Protein AF-A0AAD7AVE4-F1 (afdb_monomer_lite)

pLDDT: mean 75.13, std 14.76, range [32.34, 92.0]

Organism: NCBI:txid1033008

Foldseek 3Di:
DDPPDDPPDDPFQVVCVVVVNDDDQADLVGHNHRGDLCCLQPNPPVCVVLCVVVVVQQPQDLQFFPVSHGPLLVLGGGQCVVVDPDDPPDDPVRVVVVSVVVSVVSSVVSNVSSVVSVVVVVVVSVVSVVVVVVVD

Structure (mmCIF, N/CA/C/O backbone):
data_AF-A0AAD7AVE4-F1
#
_entry.id   AF-A0AAD7AVE4-F1
#
loop_
_atom_site.group_PDB
_atom_site.id
_atom_site.type_symbol
_atom_site.label_atom_id
_atom_site.label_alt_id
_atom_site.label_comp_id
_atom_site.label_asym_id
_atom_site.label_entity_id
_atom_site.label_seq_id
_atom_site.pdbx_PDB_ins_code
_atom_site.Cartn_x
_atom_site.Cartn_y
_atom_site.Cartn_z
_atom_site.occupancy
_atom_site.B_iso_or_equiv
_atom_site.auth_seq_id
_atom_site.auth_comp_id
_atom_site.auth_asym_id
_atom_site.auth_atom_id
_atom_site.pdbx_PDB_model_num
ATOM 1 N N . MET A 1 1 ? 10.457 14.901 -27.214 1.00 32.34 1 MET A N 1
ATOM 2 C CA . MET A 1 1 ? 9.669 15.839 -26.385 1.00 32.34 1 MET A CA 1
ATOM 3 C C . MET A 1 1 ? 8.837 15.013 -25.408 1.00 32.34 1 MET A C 1
ATOM 5 O O . MET A 1 1 ? 7.784 14.515 -25.782 1.00 32.34 1 MET A O 1
ATOM 9 N N . ILE A 1 2 ? 9.364 14.745 -24.210 1.00 34.75 2 ILE A N 1
ATOM 10 C CA . ILE A 1 2 ? 8.692 13.897 -23.213 1.00 34.75 2 ILE A CA 1
ATOM 11 C C . ILE A 1 2 ? 7.679 14.780 -22.485 1.00 34.75 2 ILE A C 1
ATOM 13 O O . ILE A 1 2 ? 8.060 15.741 -21.816 1.00 34.75 2 ILE A O 1
ATOM 17 N N . LYS A 1 3 ? 6.385 14.505 -22.680 1.00 36.56 3 LYS A N 1
ATOM 18 C CA . LYS A 1 3 ? 5.315 15.186 -21.947 1.00 36.56 3 LYS A CA 1
ATOM 19 C C . LYS A 1 3 ? 5.502 14.883 -20.462 1.00 36.56 3 LYS A C 1
ATOM 21 O O . LYS A 1 3 ? 5.517 13.727 -20.056 1.00 36.56 3 LYS A O 1
ATOM 26 N N . LYS A 1 4 ? 5.679 15.949 -19.684 1.00 39.41 4 LYS A N 1
ATOM 27 C CA . LYS A 1 4 ? 5.757 15.952 -18.225 1.00 39.41 4 LYS A CA 1
ATOM 28 C C . LYS A 1 4 ? 4.502 15.272 -17.676 1.00 39.41 4 LYS A C 1
ATOM 30 O O . LYS A 1 4 ? 3.428 15.868 -17.697 1.00 39.41 4 LYS A O 1
ATOM 35 N N . VAL A 1 5 ? 4.630 14.021 -17.243 1.00 41.59 5 VAL A N 1
ATOM 36 C CA . VAL A 1 5 ? 3.566 13.357 -16.491 1.00 41.59 5 VAL A CA 1
ATOM 37 C C . VAL A 1 5 ? 3.434 14.099 -15.169 1.00 41.59 5 VAL A C 1
ATOM 39 O O . VAL A 1 5 ? 4.426 14.439 -14.520 1.00 41.59 5 VAL A O 1
ATOM 42 N N . ILE A 1 6 ? 2.201 14.481 -14.855 1.00 35.69 6 ILE A N 1
ATOM 43 C CA . ILE A 1 6 ? 1.867 15.292 -13.691 1.00 35.69 6 ILE A CA 1
ATOM 44 C C . ILE A 1 6 ? 2.332 14.512 -12.459 1.00 35.69 6 ILE A C 1
ATOM 46 O O . ILE A 1 6 ? 2.007 13.339 -12.316 1.00 35.69 6 ILE A O 1
ATOM 50 N N . SER A 1 7 ? 3.114 15.167 -11.598 1.00 48.31 7 SER A N 1
ATOM 51 C CA . SER A 1 7 ? 3.888 14.598 -10.477 1.00 48.31 7 SER A CA 1
ATOM 52 C C . SER A 1 7 ? 3.097 13.749 -9.461 1.00 48.31 7 SER A C 1
ATOM 54 O O . SER A 1 7 ? 3.695 13.216 -8.531 1.00 48.31 7 SER A O 1
ATOM 56 N N . SER A 1 8 ? 1.776 13.656 -9.607 1.00 42.03 8 SER A N 1
ATOM 57 C CA . SER A 1 8 ? 0.837 12.969 -8.721 1.00 42.03 8 SER A CA 1
ATOM 58 C C . SER A 1 8 ? 0.145 11.752 -9.348 1.00 42.03 8 SER A C 1
ATOM 60 O O . SER A 1 8 ? -0.608 11.078 -8.652 1.00 42.03 8 SER A O 1
ATOM 62 N N . GLN A 1 9 ? 0.366 11.457 -10.633 1.00 52.06 9 GLN A N 1
ATOM 63 C CA . GLN A 1 9 ? -0.202 10.282 -11.301 1.00 52.06 9 GLN A CA 1
ATOM 64 C C . GLN A 1 9 ? 0.921 9.363 -11.777 1.00 52.06 9 GLN A C 1
ATOM 66 O O . GLN A 1 9 ? 1.913 9.816 -12.346 1.00 52.06 9 GLN A O 1
ATOM 71 N N . LEU A 1 10 ? 0.761 8.068 -11.509 1.00 55.84 10 LEU A N 1
ATOM 72 C CA . LEU A 1 10 ? 1.712 7.022 -11.867 1.00 55.84 10 LEU A CA 1
ATOM 73 C C . LEU A 1 10 ? 1.872 7.011 -13.400 1.00 55.84 10 LEU A C 1
ATOM 75 O O . LEU A 1 10 ? 0.891 6.741 -14.084 1.00 55.84 10 LEU A O 1
ATOM 79 N N . PRO A 1 11 ? 3.054 7.285 -13.987 1.00 58.22 11 PRO A N 1
ATOM 80 C CA . PRO A 1 11 ? 3.312 7.026 -15.398 1.00 58.22 11 PRO A CA 1
ATOM 81 C C . PRO A 1 11 ? 3.548 5.531 -15.594 1.00 58.22 11 PRO A C 1
ATOM 83 O O . PRO A 1 11 ? 4.612 5.104 -16.028 1.00 58.22 11 PRO A O 1
ATOM 86 N N . THR A 1 12 ? 2.574 4.727 -15.196 1.00 59.28 12 THR A N 1
ATOM 87 C CA . THR A 1 12 ? 2.588 3.292 -15.412 1.00 59.28 12 THR A CA 1
ATOM 88 C C . THR A 1 12 ? 2.505 3.000 -16.904 1.00 59.28 12 THR A C 1
ATOM 90 O O . THR A 1 12 ? 1.898 3.770 -17.658 1.00 59.28 12 THR A O 1
ATOM 93 N N . ALA A 1 13 ? 3.119 1.903 -17.350 1.00 55.66 13 ALA A N 1
ATOM 94 C CA . ALA A 1 13 ? 3.050 1.464 -18.740 1.00 55.66 13 ALA A CA 1
ATOM 95 C C . ALA A 1 13 ? 1.605 1.423 -19.250 1.00 55.66 13 ALA A C 1
ATOM 97 O O . ALA A 1 13 ? 1.380 1.792 -20.390 1.00 55.66 13 ALA A O 1
ATOM 98 N N . ASP A 1 14 ? 0.621 1.119 -18.405 1.00 54.31 14 ASP A N 1
ATOM 99 C CA . ASP A 1 14 ? -0.805 1.150 -18.759 1.00 54.31 14 ASP A CA 1
ATOM 100 C C . ASP A 1 14 ? -1.315 2.561 -19.167 1.00 54.31 14 ASP A C 1
ATOM 102 O O . ASP A 1 14 ? -1.990 2.761 -20.186 1.00 54.31 14 ASP A O 1
ATOM 106 N N . LEU A 1 15 ? -0.889 3.602 -18.441 1.00 60.25 15 LEU A N 1
ATOM 107 C CA . LEU A 1 15 ? -1.157 5.012 -18.767 1.00 60.25 15 LEU A CA 1
ATOM 108 C C . LEU A 1 15 ? -0.368 5.481 -20.002 1.00 60.25 15 LEU A C 1
ATOM 110 O O . LEU A 1 15 ? -0.837 6.315 -20.777 1.00 60.25 15 LEU A O 1
ATOM 114 N N . LEU A 1 16 ? 0.824 4.929 -20.225 1.00 58.94 16 LEU A N 1
ATOM 115 C CA . LEU A 1 16 ? 1.658 5.248 -21.386 1.00 58.94 16 LEU A CA 1
ATOM 116 C C . LEU A 1 16 ? 1.204 4.506 -22.657 1.00 58.94 16 LEU A C 1
ATOM 118 O O . LEU A 1 16 ? 1.288 5.067 -23.753 1.00 58.94 16 LEU A O 1
ATOM 122 N N . HIS A 1 17 ? 0.663 3.296 -22.522 1.00 56.56 17 HIS A N 1
ATOM 123 C CA . HIS A 1 17 ? 0.126 2.463 -23.597 1.00 56.56 17 HIS A CA 1
ATOM 124 C C . HIS A 1 17 ? -1.234 2.992 -24.070 1.00 56.56 17 HIS A C 1
ATOM 126 O O . HIS A 1 17 ? -1.452 3.145 -25.273 1.00 56.56 17 HIS A O 1
ATOM 132 N N . SER A 1 18 ? -2.110 3.411 -23.146 1.00 57.47 18 SER A N 1
ATOM 133 C CA . SER A 1 18 ? -3.344 4.148 -23.485 1.00 57.47 18 SER A CA 1
ATOM 134 C C . SER A 1 18 ? -3.061 5.481 -24.194 1.00 57.47 18 SER A C 1
ATOM 136 O O . SER A 1 18 ? -3.820 5.893 -25.073 1.00 57.47 18 SER A O 1
ATOM 138 N N . CYS A 1 19 ? -1.916 6.111 -23.911 1.00 56.44 19 CYS A N 1
ATOM 139 C CA . CYS A 1 19 ? -1.427 7.286 -24.638 1.00 56.44 19 CYS A CA 1
ATOM 140 C C . CYS A 1 19 ? -0.658 6.965 -25.942 1.00 56.44 19 CYS A C 1
ATOM 142 O O . CYS A 1 19 ? -0.191 7.899 -26.597 1.00 56.44 19 CYS A O 1
ATOM 144 N N . LYS A 1 20 ? -0.531 5.688 -26.342 1.00 57.06 20 LYS A N 1
ATOM 145 C CA . LYS A 1 20 ? 0.224 5.198 -27.522 1.00 57.06 20 LYS A CA 1
ATOM 146 C C . LYS A 1 20 ? 1.716 5.569 -27.534 1.00 57.06 20 LYS A C 1
ATOM 148 O O . LYS A 1 20 ? 2.304 5.757 -28.598 1.00 57.06 20 LYS A O 1
ATOM 153 N N . LEU A 1 21 ? 2.328 5.717 -26.361 1.00 55.44 21 LEU A N 1
ATOM 154 C CA . LEU A 1 21 ? 3.722 6.152 -26.215 1.00 55.44 21 LEU A CA 1
ATOM 155 C C . LEU A 1 21 ? 4.714 4.997 -26.007 1.00 55.44 21 LEU A C 1
ATOM 157 O O . LEU A 1 21 ? 5.917 5.234 -26.106 1.00 55.44 21 LEU A O 1
ATOM 161 N N . LEU A 1 22 ? 4.244 3.771 -25.748 1.00 54.06 22 LEU A N 1
ATOM 162 C CA . LEU A 1 22 ? 5.081 2.575 -25.600 1.00 54.06 22 LEU A CA 1
ATOM 163 C C . LEU A 1 22 ? 4.517 1.389 -26.408 1.00 54.06 22 LEU A C 1
ATOM 165 O O . LEU A 1 22 ? 3.296 1.250 -26.467 1.00 54.06 22 LEU A O 1
ATOM 169 N N . PRO A 1 23 ? 5.382 0.563 -27.033 1.00 50.56 23 PRO A N 1
ATOM 170 C CA . PRO A 1 23 ? 4.971 -0.582 -27.850 1.00 50.56 23 PRO A CA 1
ATOM 171 C C . PRO A 1 23 ? 4.841 -1.910 -27.083 1.00 50.56 23 PRO A C 1
ATOM 173 O O . PRO A 1 23 ? 4.214 -2.824 -27.604 1.00 50.56 23 PRO A O 1
ATOM 176 N N . ASP A 1 24 ? 5.426 -2.026 -25.885 1.00 57.91 24 ASP A N 1
ATOM 177 C CA . ASP A 1 24 ? 5.476 -3.274 -25.110 1.00 57.91 24 ASP A CA 1
ATOM 178 C C . ASP A 1 24 ? 4.570 -3.219 -23.874 1.00 57.91 24 ASP A C 1
ATOM 180 O O . ASP A 1 24 ? 4.518 -2.213 -23.165 1.00 57.91 24 ASP A O 1
ATOM 184 N N . THR A 1 25 ? 3.907 -4.341 -23.587 1.00 60.53 25 THR A N 1
ATOM 185 C CA . THR A 1 25 ? 3.069 -4.573 -22.397 1.00 60.53 25 THR A CA 1
ATOM 186 C C . THR A 1 25 ? 3.861 -5.098 -21.198 1.00 60.53 25 THR A C 1
ATOM 188 O O . THR A 1 25 ? 3.265 -5.503 -20.206 1.00 60.53 25 THR A O 1
ATOM 191 N N . CYS A 1 26 ? 5.192 -5.139 -21.288 1.00 68.25 26 CYS A N 1
ATOM 192 C CA . CYS A 1 26 ? 6.057 -5.638 -20.224 1.00 68.25 26 CYS A CA 1
ATOM 193 C C . CYS A 1 26 ? 6.497 -4.511 -19.289 1.00 68.25 26 CYS A C 1
ATOM 195 O O . CYS A 1 26 ? 6.687 -3.362 -19.695 1.00 68.25 26 CYS A O 1
ATOM 197 N N . CYS A 1 27 ? 6.729 -4.867 -18.032 1.00 78.38 27 CYS A N 1
ATOM 198 C CA . CYS A 1 27 ? 7.300 -3.965 -17.047 1.00 78.38 27 CYS A CA 1
ATOM 199 C C . CYS A 1 27 ? 8.735 -3.582 -17.414 1.00 78.38 27 CYS A C 1
ATOM 201 O O . CYS A 1 27 ? 9.533 -4.417 -17.849 1.00 78.38 27 CYS A O 1
ATOM 203 N N . GLN A 1 28 ? 9.099 -2.321 -17.176 1.00 71.19 28 GLN A N 1
ATOM 204 C CA . GLN A 1 28 ? 10.425 -1.779 -17.485 1.00 71.19 28 GLN A CA 1
ATOM 205 C C . GLN A 1 28 ? 11.549 -2.452 -16.683 1.00 71.19 28 GLN A C 1
ATOM 207 O O . GLN A 1 28 ? 12.711 -2.380 -17.080 1.00 71.19 28 GLN A O 1
ATOM 212 N N . MET A 1 29 ? 11.184 -3.158 -15.610 1.00 74.06 29 MET A N 1
ATOM 213 C CA . MET A 1 29 ? 12.062 -3.965 -14.759 1.00 74.06 29 MET A CA 1
ATOM 214 C C . MET A 1 29 ? 12.193 -5.430 -15.218 1.00 74.06 29 MET A C 1
ATOM 216 O O . MET A 1 29 ? 12.784 -6.241 -14.512 1.00 74.06 29 MET A O 1
ATOM 220 N N . GLY A 1 30 ? 11.627 -5.799 -16.374 1.00 73.38 30 GLY A N 1
ATOM 221 C CA . GLY A 1 30 ? 11.740 -7.150 -16.940 1.00 73.38 30 GLY A CA 1
ATOM 222 C C . GLY A 1 30 ? 10.711 -8.160 -16.422 1.00 73.38 30 GLY A C 1
ATOM 223 O O . GLY A 1 30 ? 10.967 -9.359 -16.473 1.00 73.38 30 GLY A O 1
ATOM 224 N N . CYS A 1 31 ? 9.563 -7.702 -15.909 1.00 79.62 31 CYS A N 1
ATOM 225 C CA . CYS A 1 31 ? 8.433 -8.591 -15.606 1.00 79.62 31 CYS A CA 1
ATOM 226 C C . CYS A 1 31 ? 7.513 -8.744 -16.832 1.00 79.62 31 CYS A C 1
ATOM 228 O O . CYS A 1 31 ? 7.246 -7.760 -17.520 1.00 79.62 31 CYS A O 1
ATOM 230 N N . ASP A 1 32 ? 6.948 -9.940 -17.024 1.00 67.75 32 ASP A N 1
ATOM 231 C CA . ASP A 1 32 ? 6.006 -10.267 -18.117 1.00 67.75 32 ASP A CA 1
ATOM 232 C C . ASP A 1 32 ? 4.581 -9.703 -17.916 1.00 67.75 32 ASP A C 1
ATOM 234 O O . ASP A 1 32 ? 3.669 -10.003 -18.684 1.00 67.75 32 ASP A O 1
ATOM 238 N N . ALA A 1 33 ? 4.359 -8.912 -16.864 1.00 68.38 33 ALA A N 1
ATOM 239 C CA . ALA A 1 33 ? 3.072 -8.294 -16.556 1.00 68.38 33 ALA A CA 1
ATOM 240 C C . ALA A 1 33 ? 3.045 -6.820 -16.979 1.00 68.38 33 ALA A C 1
ATOM 242 O O . ALA A 1 33 ? 4.086 -6.154 -16.990 1.00 68.38 33 ALA A O 1
ATOM 243 N N . ILE A 1 34 ? 1.837 -6.312 -17.253 1.00 71.12 34 ILE A N 1
ATOM 244 C CA . ILE A 1 34 ? 1.596 -4.888 -17.501 1.00 71.12 34 ILE A CA 1
ATOM 245 C C . ILE A 1 34 ? 2.034 -4.107 -16.268 1.00 71.12 34 ILE A C 1
ATOM 247 O O . ILE A 1 34 ? 1.599 -4.368 -15.147 1.00 71.12 34 ILE A O 1
ATOM 251 N N . GLU A 1 35 ? 2.928 -3.146 -16.478 1.00 75.25 35 GLU A N 1
ATOM 252 C CA . GLU A 1 35 ? 3.327 -2.219 -15.432 1.00 75.25 35 GLU A CA 1
ATOM 253 C C . GLU A 1 35 ? 2.181 -1.243 -15.180 1.00 75.25 35 GLU A C 1
ATOM 255 O O . GLU A 1 35 ? 2.017 -0.239 -15.870 1.00 75.25 35 GLU A O 1
ATOM 260 N N . ASP A 1 36 ? 1.375 -1.581 -14.180 1.00 79.31 36 ASP A N 1
ATOM 261 C CA . ASP A 1 36 ? 0.374 -0.730 -13.558 1.00 79.31 36 ASP A CA 1
ATOM 262 C C . ASP A 1 36 ? 0.741 -0.440 -12.087 1.00 79.31 36 ASP A C 1
ATOM 264 O O . ASP A 1 36 ? 1.770 -0.884 -11.563 1.00 79.31 36 ASP A O 1
ATOM 268 N N . ALA A 1 37 ? -0.087 0.364 -11.418 1.00 82.19 37 ALA A N 1
ATOM 269 C CA . ALA A 1 37 ? 0.113 0.720 -10.017 1.00 82.19 37 ALA A CA 1
ATOM 270 C C . ALA A 1 37 ? 0.189 -0.532 -9.138 1.00 82.19 37 ALA A C 1
ATOM 272 O O . ALA A 1 37 ? 1.084 -0.694 -8.311 1.00 82.19 37 ALA A O 1
ATOM 273 N N . HIS A 1 38 ? -0.769 -1.426 -9.345 1.00 83.25 38 HIS A N 1
ATOM 274 C CA . HIS A 1 38 ? -0.932 -2.631 -8.566 1.00 83.25 38 HIS A CA 1
ATOM 275 C C . HIS A 1 38 ? 0.246 -3.583 -8.797 1.00 83.25 38 HIS A C 1
ATOM 277 O O . HIS A 1 38 ? 0.817 -4.100 -7.845 1.00 83.25 38 HIS A O 1
ATOM 283 N N . HIS A 1 39 ? 0.719 -3.723 -10.032 1.00 84.56 39 HIS A N 1
ATOM 284 C CA . HIS A 1 39 ? 1.911 -4.467 -10.375 1.00 84.56 39 HIS A CA 1
ATOM 285 C C . HIS A 1 39 ? 3.121 -3.932 -9.615 1.00 84.56 39 HIS A C 1
ATOM 287 O O . HIS A 1 39 ? 3.747 -4.699 -8.893 1.00 84.56 39 HIS A O 1
ATOM 293 N N . ILE A 1 40 ? 3.430 -2.634 -9.699 1.00 85.50 40 ILE A N 1
ATOM 294 C CA . ILE A 1 40 ? 4.607 -2.056 -9.026 1.00 85.50 40 ILE A CA 1
ATOM 295 C C . ILE A 1 40 ? 4.547 -2.305 -7.512 1.00 85.50 40 ILE A C 1
ATOM 297 O O . ILE A 1 40 ? 5.507 -2.805 -6.918 1.00 85.50 40 ILE A O 1
ATOM 301 N N . PHE A 1 41 ? 3.408 -2.000 -6.888 1.00 85.81 41 PHE A N 1
ATOM 302 C CA . PHE A 1 41 ? 3.287 -2.017 -5.432 1.00 85.81 41 PHE A CA 1
ATOM 303 C C . PHE A 1 41 ? 2.983 -3.394 -4.839 1.00 85.81 41 PHE A C 1
ATOM 305 O O . PHE A 1 41 ? 3.327 -3.616 -3.678 1.00 85.81 41 PHE A O 1
ATOM 312 N N . VAL A 1 42 ? 2.390 -4.322 -5.593 1.00 83.44 42 VAL A N 1
ATOM 313 C CA . VAL A 1 42 ? 1.875 -5.606 -5.077 1.00 83.44 42 VAL A CA 1
ATOM 314 C C . VAL A 1 42 ? 2.553 -6.822 -5.716 1.00 83.44 42 VAL A C 1
ATOM 316 O O . VAL A 1 42 ? 2.836 -7.781 -5.002 1.00 83.44 42 VAL A O 1
ATOM 319 N N . HIS A 1 43 ? 2.878 -6.800 -7.013 1.00 84.19 43 HIS A N 1
ATOM 320 C CA . HIS A 1 43 ? 3.308 -8.014 -7.737 1.00 84.19 43 HIS A CA 1
ATOM 321 C C . HIS A 1 43 ? 4.729 -7.985 -8.320 1.00 84.19 43 HIS A C 1
ATOM 323 O O . HIS A 1 43 ? 5.262 -9.028 -8.694 1.00 84.19 43 HIS A O 1
ATOM 329 N N . CYS A 1 44 ? 5.354 -6.818 -8.451 1.00 87.31 44 CYS A N 1
ATOM 330 C CA . CYS A 1 44 ? 6.629 -6.668 -9.140 1.00 87.31 44 CYS A CA 1
ATOM 331 C C . CYS A 1 44 ? 7.759 -7.272 -8.303 1.00 87.31 44 CYS A C 1
ATOM 333 O O . CYS A 1 44 ? 8.086 -6.732 -7.245 1.00 87.31 44 CYS A O 1
ATOM 335 N N . ARG A 1 45 ? 8.378 -8.355 -8.790 1.00 87.56 45 ARG A N 1
ATOM 336 C CA . ARG A 1 45 ? 9.382 -9.148 -8.050 1.00 87.56 45 ARG A CA 1
ATOM 337 C C . ARG A 1 45 ? 10.546 -8.324 -7.493 1.00 87.56 45 ARG A C 1
ATOM 339 O O . ARG A 1 45 ? 11.049 -8.622 -6.417 1.00 87.56 45 ARG A O 1
ATOM 346 N N . GLN A 1 46 ? 10.921 -7.243 -8.179 1.00 87.44 46 GLN A N 1
ATOM 347 C CA . GLN A 1 46 ? 11.966 -6.308 -7.742 1.00 87.44 46 GLN A CA 1
ATOM 348 C C . GLN A 1 46 ? 11.727 -5.752 -6.326 1.00 87.44 46 GLN A C 1
ATOM 350 O O . GLN A 1 46 ? 12.673 -5.424 -5.615 1.00 87.44 46 GLN A O 1
ATOM 355 N N . TYR A 1 47 ? 10.463 -5.653 -5.911 1.00 88.06 47 TYR A N 1
ATOM 356 C CA . TYR A 1 47 ? 10.049 -5.080 -4.630 1.00 88.06 47 TYR A CA 1
ATOM 357 C C . TYR A 1 47 ? 9.551 -6.129 -3.627 1.00 88.06 47 TYR A C 1
ATOM 359 O O . TYR A 1 47 ? 8.936 -5.769 -2.622 1.00 88.06 47 TYR A O 1
ATOM 367 N N . ASP A 1 48 ? 9.811 -7.420 -3.867 1.00 87.44 48 ASP A N 1
ATOM 368 C CA . ASP A 1 48 ? 9.379 -8.496 -2.965 1.00 87.44 48 ASP A CA 1
ATOM 369 C C . ASP A 1 48 ? 9.967 -8.340 -1.560 1.00 87.44 48 ASP A C 1
ATOM 371 O O . ASP A 1 48 ? 9.233 -8.449 -0.582 1.00 87.44 48 ASP A O 1
ATOM 375 N N . GLU A 1 49 ? 11.252 -8.001 -1.431 1.00 87.19 49 GLU A N 1
ATOM 376 C CA . GLU A 1 49 ? 11.900 -7.820 -0.120 1.00 87.19 49 GLU A CA 1
ATOM 377 C C . GLU A 1 49 ? 11.284 -6.667 0.684 1.00 87.19 49 GLU A C 1
ATOM 379 O O . GLU A 1 49 ? 11.099 -6.749 1.901 1.00 87.19 49 GLU A O 1
ATOM 384 N N . TRP A 1 50 ? 10.902 -5.601 -0.015 1.00 85.81 50 TRP A N 1
ATOM 385 C CA . TRP A 1 50 ? 10.288 -4.417 0.577 1.00 85.81 50 TRP A CA 1
ATOM 386 C C . TRP A 1 50 ? 8.889 -4.737 1.095 1.00 85.81 50 TRP A C 1
ATOM 388 O O . TRP A 1 50 ? 8.483 -4.262 2.156 1.00 85.81 50 TRP A O 1
ATOM 398 N N . ARG A 1 51 ? 8.174 -5.609 0.377 1.00 85.94 51 ARG A N 1
ATOM 399 C CA . ARG A 1 51 ? 6.893 -6.149 0.817 1.00 85.94 51 ARG A CA 1
ATOM 400 C C . ARG A 1 51 ? 7.026 -7.226 1.872 1.00 85.94 51 ARG A C 1
ATOM 402 O O . ARG A 1 51 ? 6.133 -7.296 2.696 1.00 85.94 51 ARG A O 1
ATOM 409 N N . ALA A 1 52 ? 8.067 -8.054 1.896 1.00 83.25 52 ALA A N 1
ATOM 410 C CA . ALA A 1 52 ? 8.172 -9.180 2.829 1.00 83.25 52 ALA A CA 1
ATOM 411 C C . ALA A 1 52 ? 8.018 -8.728 4.291 1.00 83.25 52 ALA A C 1
ATOM 413 O O . ALA A 1 52 ? 7.283 -9.339 5.066 1.00 83.25 52 ALA A O 1
ATOM 414 N N . SER A 1 53 ? 8.604 -7.577 4.624 1.00 72.75 53 SER A N 1
ATOM 415 C CA . SER A 1 53 ? 8.484 -6.937 5.943 1.00 72.75 53 SER A CA 1
ATOM 416 C C . SER A 1 53 ? 7.068 -6.440 6.272 1.00 72.75 53 SER A C 1
ATOM 418 O O . SER A 1 53 ? 6.745 -6.198 7.432 1.00 72.75 53 SER A O 1
ATOM 420 N N . ALA A 1 54 ? 6.216 -6.284 5.261 1.00 75.25 54 ALA A N 1
ATOM 421 C CA . ALA A 1 54 ? 4.878 -5.718 5.355 1.00 75.25 54 ALA A CA 1
ATOM 422 C C . ALA A 1 54 ? 3.772 -6.640 4.797 1.00 75.25 54 ALA A C 1
ATOM 424 O O . ALA A 1 54 ? 2.598 -6.271 4.781 1.00 75.25 54 ALA A O 1
ATOM 425 N N . ALA A 1 55 ? 4.118 -7.855 4.363 1.00 71.56 55 ALA A N 1
ATOM 426 C CA . ALA A 1 55 ? 3.243 -8.741 3.599 1.00 71.56 55 ALA A CA 1
ATOM 427 C C . ALA A 1 55 ? 2.033 -9.185 4.422 1.00 71.56 55 ALA A C 1
ATOM 429 O O . ALA A 1 55 ? 0.925 -9.267 3.898 1.00 71.56 55 ALA A O 1
ATOM 430 N N . LEU A 1 56 ? 2.228 -9.391 5.729 1.00 68.25 56 LEU A N 1
ATOM 431 C CA . LEU A 1 56 ? 1.153 -9.705 6.674 1.00 68.25 56 LEU A CA 1
ATOM 432 C C . LEU A 1 56 ? 0.128 -8.569 6.805 1.00 68.25 56 LEU A C 1
ATOM 434 O O . LEU A 1 56 ? -1.038 -8.835 7.088 1.00 68.25 56 LEU A O 1
ATOM 438 N N . LEU A 1 57 ? 0.559 -7.322 6.599 1.00 70.62 57 LEU A N 1
ATOM 439 C CA . LEU A 1 57 ? -0.280 -6.131 6.700 1.00 70.62 57 LEU A CA 1
ATOM 440 C C . LEU A 1 57 ? -1.012 -5.878 5.374 1.00 70.62 57 LEU A C 1
ATOM 442 O O . LEU A 1 57 ? -2.206 -5.596 5.360 1.00 70.62 57 LEU A O 1
ATOM 446 N N . PHE A 1 58 ? -0.328 -6.058 4.245 1.00 75.88 58 PHE A N 1
ATOM 447 C CA . PHE A 1 58 ? -0.841 -5.699 2.919 1.00 75.88 58 PHE A CA 1
ATOM 448 C C . PHE A 1 58 ? -1.285 -6.890 2.065 1.00 75.88 58 PHE A C 1
ATOM 450 O O . PHE A 1 58 ? -1.308 -6.795 0.846 1.00 75.88 58 PHE A O 1
ATOM 457 N N . THR A 1 59 ? -1.656 -8.018 2.677 1.00 75.81 59 THR A N 1
ATOM 458 C CA . THR A 1 59 ? -2.206 -9.150 1.915 1.00 75.81 59 THR A CA 1
ATOM 459 C C . THR A 1 59 ? -3.572 -8.788 1.323 1.00 75.81 59 THR A C 1
ATOM 461 O O . THR A 1 59 ? -4.429 -8.249 2.033 1.00 75.81 59 THR A O 1
ATOM 464 N N . ASP A 1 60 ? -3.814 -9.175 0.068 1.00 75.19 60 ASP A N 1
ATOM 465 C CA . ASP A 1 60 ? -5.131 -9.142 -0.579 1.00 75.19 60 ASP A CA 1
ATOM 466 C C . ASP A 1 60 ? -6.067 -10.172 0.070 1.00 75.19 60 ASP A C 1
ATOM 468 O O . ASP A 1 60 ? -6.265 -11.291 -0.401 1.00 75.19 60 ASP A O 1
ATOM 472 N N . LYS A 1 61 ? -6.610 -9.808 1.232 1.00 74.12 61 LYS A N 1
ATOM 473 C CA . LYS A 1 61 ? -7.638 -10.575 1.930 1.00 74.12 61 LYS A CA 1
ATOM 474 C C . LYS A 1 61 ? -8.973 -9.871 1.771 1.00 74.12 61 LYS A C 1
ATOM 476 O O . LYS A 1 61 ? -9.164 -8.761 2.271 1.00 74.12 61 LYS A O 1
ATOM 481 N N . CYS A 1 62 ? -9.908 -10.584 1.151 1.00 69.12 62 CYS A N 1
ATOM 482 C CA . CYS A 1 62 ? -11.265 -10.134 0.847 1.00 69.12 62 CYS A CA 1
ATOM 483 C C . CYS A 1 62 ? -12.022 -9.574 2.072 1.00 69.12 62 CYS A C 1
ATOM 485 O O . CYS A 1 62 ? -12.865 -8.695 1.923 1.00 69.12 62 CYS A O 1
ATOM 487 N N . SER A 1 63 ? -11.690 -10.043 3.283 1.00 75.88 63 SER A N 1
ATOM 488 C CA . SER A 1 63 ? -12.294 -9.610 4.550 1.00 75.88 63 SER A CA 1
ATOM 489 C C . SER A 1 63 ? -11.596 -8.436 5.247 1.00 75.88 63 SER A C 1
ATOM 491 O O . SER A 1 63 ? -12.192 -7.836 6.138 1.00 75.88 63 SER A O 1
ATOM 493 N N . LEU A 1 64 ? -10.348 -8.107 4.888 1.00 78.25 64 LEU A N 1
ATOM 494 C CA . LEU A 1 64 ? -9.624 -6.975 5.482 1.00 78.25 64 LEU A CA 1
ATOM 495 C C . LEU A 1 64 ? -9.935 -5.668 4.756 1.00 78.25 64 LEU A C 1
ATOM 497 O O . LEU A 1 64 ? -10.117 -4.628 5.391 1.00 78.25 64 LEU A O 1
ATOM 501 N N . TRP A 1 65 ? -9.974 -5.718 3.427 1.00 81.69 65 TRP A N 1
ATOM 502 C CA . TRP A 1 65 ? -10.034 -4.525 2.595 1.00 81.69 65 TRP A CA 1
ATOM 503 C C . TRP A 1 65 ? -11.461 -4.214 2.143 1.00 81.69 65 TRP A C 1
ATOM 505 O O . TRP A 1 65 ? -12.147 -5.119 1.670 1.00 81.69 65 TRP A O 1
ATOM 515 N N . PRO A 1 66 ? -11.895 -2.939 2.186 1.00 75.94 66 PRO A N 1
ATOM 516 C CA . PRO A 1 66 ? -13.222 -2.542 1.711 1.00 75.94 66 PRO A CA 1
ATOM 517 C C . PRO A 1 66 ? -13.501 -2.908 0.249 1.00 75.94 66 PRO A C 1
ATOM 519 O O . PRO A 1 66 ? -14.646 -3.145 -0.113 1.00 75.94 66 PRO A O 1
ATOM 522 N N . LEU A 1 67 ? -12.456 -2.946 -0.584 1.00 79.44 67 LEU A N 1
ATOM 523 C CA . LEU A 1 67 ? -12.537 -3.285 -2.007 1.00 79.44 67 LEU A CA 1
ATOM 524 C C . LEU A 1 67 ? -12.057 -4.712 -2.306 1.00 79.44 67 LEU A C 1
ATOM 526 O O . LEU A 1 67 ? -11.833 -5.051 -3.459 1.00 79.44 67 LEU A O 1
ATOM 530 N N . HIS A 1 68 ? -11.878 -5.546 -1.279 1.00 81.19 68 HIS A N 1
ATOM 531 C CA . HIS A 1 68 ? -11.398 -6.930 -1.369 1.00 81.19 68 HIS A CA 1
ATOM 532 C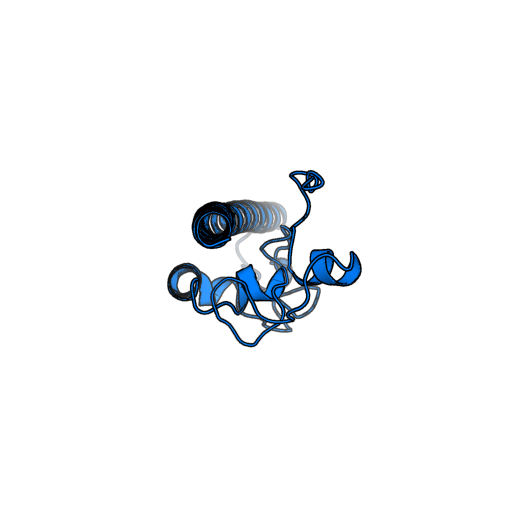 C . HIS A 1 68 ? -9.943 -7.132 -1.830 1.00 81.19 68 HIS A C 1
ATOM 534 O O . HIS A 1 68 ? -9.450 -8.258 -1.766 1.00 81.19 68 HIS A O 1
ATOM 540 N N . TYR A 1 69 ? -9.232 -6.065 -2.196 1.00 82.00 69 TYR A N 1
ATOM 541 C CA . TYR A 1 69 ? -7.795 -6.055 -2.476 1.00 82.00 69 TYR A CA 1
ATOM 542 C C . TYR A 1 69 ? -7.093 -4.917 -1.725 1.00 82.00 69 TYR A C 1
ATOM 544 O O . TYR A 1 69 ? -7.707 -3.914 -1.345 1.00 82.00 69 TYR A O 1
ATOM 552 N N . SER A 1 70 ? -5.792 -5.077 -1.507 1.00 82.56 70 SER A N 1
ATOM 553 C CA . SER A 1 70 ? -4.940 -4.079 -0.885 1.00 82.56 70 SER A CA 1
ATOM 554 C C . SER A 1 70 ? -4.672 -2.928 -1.853 1.00 82.56 70 SER A C 1
ATOM 556 O O . SER A 1 70 ? -4.173 -3.084 -2.965 1.00 82.56 70 SER A O 1
ATOM 558 N N . ALA A 1 71 ? -5.027 -1.727 -1.408 1.00 85.19 71 ALA A N 1
ATOM 559 C CA . ALA A 1 71 ? -4.808 -0.483 -2.140 1.00 85.19 71 ALA A CA 1
ATOM 560 C C . ALA A 1 71 ? -4.053 0.525 -1.263 1.00 85.19 71 ALA A C 1
ATOM 562 O O . ALA A 1 71 ? -4.315 1.727 -1.286 1.00 85.19 71 ALA A O 1
ATOM 563 N N . TYR A 1 72 ? -3.122 0.023 -0.446 1.00 86.12 72 TYR A N 1
ATOM 564 C CA . TYR A 1 72 ? -2.371 0.817 0.531 1.00 86.12 72 TYR A CA 1
ATOM 565 C C . TYR A 1 72 ? -1.582 1.962 -0.126 1.00 86.12 72 TYR A C 1
ATOM 567 O O . TYR A 1 72 ? -1.451 3.044 0.443 1.00 86.12 72 TYR A O 1
ATOM 575 N N . TYR A 1 73 ? -1.126 1.755 -1.363 1.00 87.00 73 TYR A N 1
ATOM 576 C CA . TYR A 1 73 ? -0.427 2.743 -2.187 1.00 87.00 73 TYR A CA 1
ATOM 577 C C . TYR A 1 73 ? -1.325 3.892 -2.676 1.00 87.00 73 TYR A C 1
ATOM 579 O O . TYR A 1 73 ? -0.824 4.909 -3.143 1.00 87.00 73 TYR A O 1
ATOM 587 N N . LEU A 1 74 ? -2.645 3.758 -2.535 1.00 84.00 74 LEU A N 1
ATOM 588 C CA . LEU A 1 74 ? -3.630 4.824 -2.738 1.00 84.00 74 LEU A CA 1
ATOM 589 C C . LEU A 1 74 ? -4.084 5.451 -1.406 1.00 84.00 74 LEU A C 1
ATOM 591 O O . LEU A 1 74 ? -5.018 6.248 -1.380 1.00 84.00 74 LEU A O 1
ATOM 595 N N . GLY A 1 75 ? -3.455 5.079 -0.287 1.00 81.69 75 GLY A N 1
ATOM 596 C CA . GLY A 1 75 ? -3.817 5.559 1.046 1.00 81.69 75 GLY A CA 1
ATOM 597 C C . GLY A 1 75 ? -5.059 4.894 1.641 1.00 81.69 75 GLY A C 1
ATOM 598 O O . GLY A 1 75 ? -5.494 5.299 2.722 1.00 81.69 75 GLY A O 1
ATOM 599 N N . HIS A 1 76 ? -5.621 3.872 0.987 1.00 83.50 76 HIS A N 1
ATOM 600 C CA . HIS A 1 76 ? -6.693 3.081 1.582 1.00 83.50 76 HIS A CA 1
ATOM 601 C C . HIS A 1 76 ? -6.170 2.295 2.784 1.00 83.50 76 HIS A C 1
ATOM 603 O O . HIS A 1 76 ? -5.033 1.822 2.798 1.00 83.50 76 HIS A O 1
ATOM 609 N N . ILE 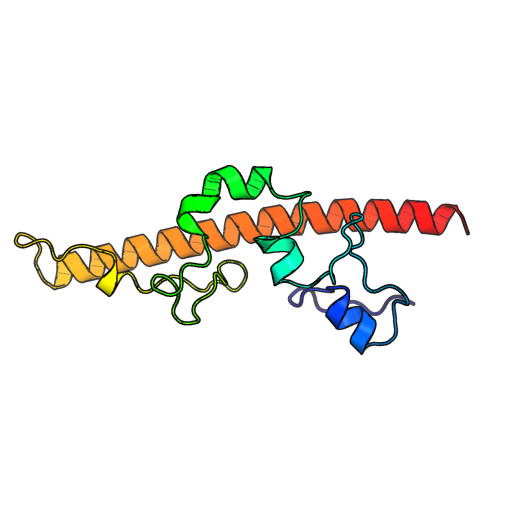A 1 77 ? -7.037 2.122 3.776 1.00 85.50 77 ILE A N 1
ATOM 610 C CA . ILE A 1 77 ? -6.780 1.329 4.976 1.00 85.50 77 ILE A CA 1
ATOM 611 C C . ILE A 1 77 ? -7.925 0.333 5.194 1.00 85.50 77 ILE A C 1
ATOM 613 O O . ILE A 1 77 ? -9.051 0.587 4.748 1.00 85.50 77 ILE A O 1
ATOM 617 N N . PRO A 1 78 ? -7.663 -0.800 5.861 1.00 83.25 78 PRO A N 1
ATOM 618 C CA . PRO A 1 78 ? -8.710 -1.741 6.220 1.00 83.25 78 PRO A CA 1
ATOM 619 C C . PRO A 1 78 ? -9.665 -1.146 7.268 1.00 83.25 78 PRO A C 1
ATOM 621 O O . PRO A 1 78 ? -9.314 -0.238 8.024 1.00 83.25 78 PRO A O 1
ATOM 624 N N . ASN A 1 79 ? -10.894 -1.664 7.335 1.00 82.00 79 ASN A N 1
ATOM 625 C CA . ASN A 1 79 ? -11.860 -1.218 8.339 1.00 82.00 79 ASN A CA 1
ATOM 626 C C . ASN A 1 79 ? -11.577 -1.890 9.692 1.00 82.00 79 ASN A C 1
ATOM 628 O O . ASN A 1 79 ? -12.051 -2.991 9.977 1.00 82.00 79 ASN A O 1
ATOM 632 N N . PHE A 1 80 ? -10.823 -1.199 10.547 1.00 83.06 80 PHE A N 1
ATOM 633 C CA . PHE A 1 80 ? -10.395 -1.727 11.843 1.00 83.06 80 PHE A CA 1
ATOM 634 C C . PHE A 1 80 ? -11.522 -1.959 12.851 1.00 83.06 80 PHE A C 1
ATOM 636 O O . PHE A 1 80 ? -11.319 -2.728 13.788 1.00 83.06 80 PHE A O 1
ATOM 643 N N . ASN A 1 81 ? -12.714 -1.383 12.653 1.00 81.56 81 ASN A N 1
ATOM 644 C CA . ASN A 1 81 ? -13.850 -1.634 13.548 1.00 81.56 81 ASN A CA 1
ATOM 645 C C . ASN A 1 81 ? -14.225 -3.121 13.607 1.00 81.56 81 ASN A C 1
ATOM 647 O O . ASN A 1 81 ? -14.737 -3.580 14.622 1.00 81.56 81 ASN A O 1
ATOM 651 N N . HIS A 1 82 ? -13.966 -3.863 12.528 1.00 77.00 82 HIS A N 1
ATOM 652 C CA . HIS A 1 82 ? -14.250 -5.296 12.441 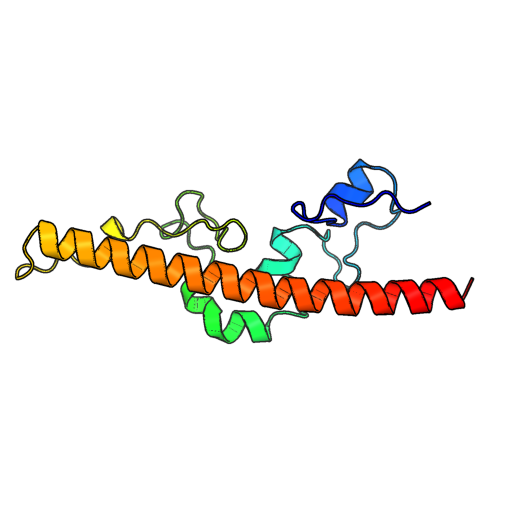1.00 77.00 82 HIS A CA 1
ATOM 653 C C . HIS A 1 82 ? -13.029 -6.175 12.732 1.00 77.00 82 HIS A C 1
ATOM 655 O O . HIS A 1 82 ? -13.181 -7.371 12.956 1.00 77.00 82 HIS A O 1
ATOM 661 N N . LEU A 1 83 ? -11.824 -5.597 12.710 1.00 76.06 83 LEU A N 1
ATOM 662 C CA . LEU A 1 83 ? -10.570 -6.329 12.904 1.00 76.06 83 LEU A CA 1
ATOM 663 C C . LEU A 1 83 ? -10.088 -6.288 14.351 1.00 76.06 83 LEU A C 1
ATOM 665 O O . LEU A 1 83 ? -9.422 -7.219 14.801 1.00 76.06 83 LEU A O 1
ATOM 669 N N . LEU A 1 84 ? -10.405 -5.214 15.076 1.00 79.69 84 LEU A N 1
ATOM 670 C CA . LEU A 1 84 ? -10.051 -5.093 16.478 1.00 79.69 84 LEU A CA 1
ATOM 671 C C . LEU A 1 84 ? -11.116 -5.783 17.338 1.00 79.69 84 LEU A C 1
ATOM 673 O O . LEU A 1 84 ? -12.300 -5.455 17.221 1.00 79.69 84 LEU A O 1
ATOM 677 N N . PRO A 1 85 ? -10.723 -6.722 18.216 1.00 78.00 85 PRO A N 1
ATOM 678 C CA . PRO A 1 85 ? -11.666 -7.348 19.125 1.00 78.00 85 PRO A CA 1
ATOM 679 C C . PRO A 1 85 ? -12.300 -6.281 20.018 1.00 78.00 85 PRO A C 1
ATOM 681 O O . P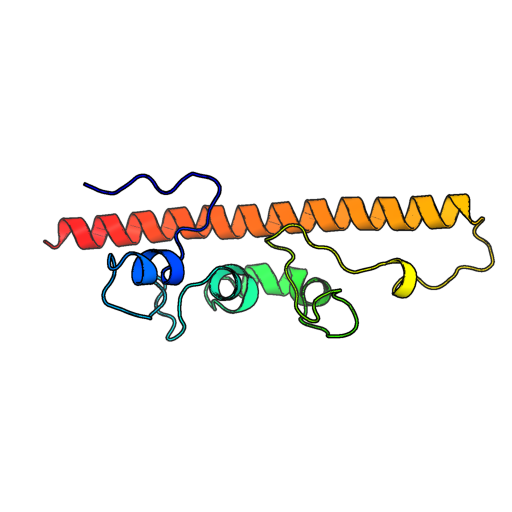RO A 1 85 ? -11.622 -5.386 20.527 1.00 78.00 85 PRO A O 1
ATOM 684 N N . THR A 1 86 ? -13.615 -6.372 20.221 1.00 74.00 86 THR A N 1
ATOM 685 C CA . THR A 1 86 ? -14.305 -5.502 21.173 1.00 74.00 86 THR A CA 1
ATOM 686 C C . THR A 1 86 ? -13.816 -5.841 22.578 1.00 74.00 86 THR A C 1
ATOM 688 O O . THR A 1 86 ? -14.134 -6.889 23.135 1.00 74.00 86 THR A O 1
ATOM 691 N N . CYS A 1 87 ? -13.002 -4.963 23.154 1.00 71.19 87 CYS A N 1
ATOM 692 C CA . CYS A 1 87 ? -12.461 -5.158 24.489 1.00 71.19 87 CYS A CA 1
ATOM 693 C C . CYS A 1 87 ? -13.499 -4.748 25.541 1.00 71.19 87 CYS A C 1
ATOM 695 O O . CYS A 1 87 ? -13.819 -3.567 25.657 1.00 71.19 87 CYS A O 1
ATOM 697 N N . ALA A 1 88 ? -13.971 -5.702 26.349 1.00 66.12 88 ALA A N 1
ATOM 698 C CA . ALA A 1 88 ? -15.009 -5.484 27.366 1.00 66.12 88 ALA A CA 1
ATOM 699 C C . ALA A 1 88 ? -14.678 -4.386 28.403 1.00 66.12 88 ALA A C 1
ATOM 701 O O . ALA A 1 88 ? -15.582 -3.816 29.003 1.00 66.12 88 ALA A O 1
ATOM 702 N N . ASN A 1 89 ? -13.393 -4.063 28.585 1.00 80.81 89 ASN A N 1
ATOM 703 C CA . ASN A 1 89 ? -12.917 -3.084 29.569 1.00 80.81 89 ASN A CA 1
ATOM 704 C C . ASN A 1 89 ? -12.703 -1.672 28.993 1.00 80.81 89 ASN A C 1
ATOM 706 O O . ASN A 1 89 ? -12.339 -0.759 29.731 1.00 80.81 89 ASN A O 1
ATOM 710 N N . LEU A 1 90 ? -12.876 -1.478 27.681 1.00 85.69 90 LEU A N 1
ATOM 711 C CA . LEU A 1 90 ? -12.676 -0.185 27.029 1.00 85.69 90 LEU A CA 1
ATOM 712 C C . LEU A 1 90 ? -14.007 0.559 26.906 1.00 85.69 90 LEU A C 1
ATOM 714 O O . LEU A 1 90 ? -15.003 0.023 26.424 1.00 85.69 90 LEU A O 1
ATOM 718 N N . SER A 1 91 ? -14.014 1.834 27.300 1.00 89.75 91 SER A N 1
ATOM 719 C CA . SER A 1 91 ? -15.144 2.711 26.997 1.00 89.75 91 SER A CA 1
ATOM 720 C C . SER A 1 91 ? -15.277 2.893 25.482 1.00 89.75 91 SER A C 1
ATOM 722 O O . SER A 1 91 ? -14.293 2.807 24.743 1.00 89.75 91 SER A O 1
ATOM 724 N N . LYS A 1 92 ? -16.487 3.214 25.006 1.00 89.19 92 LYS A N 1
ATOM 725 C CA . LYS A 1 92 ? -16.735 3.485 23.579 1.00 89.19 92 LYS A CA 1
ATOM 726 C C . LYS A 1 92 ? -15.784 4.549 23.022 1.00 89.19 92 LYS A C 1
ATOM 728 O O . LYS A 1 92 ? -15.251 4.378 21.934 1.00 89.19 92 LYS A O 1
ATOM 733 N N . LEU A 1 93 ? -15.551 5.622 23.782 1.00 90.62 93 LEU A N 1
ATOM 734 C CA . LEU A 1 93 ? -14.634 6.691 23.386 1.00 90.62 93 LEU A CA 1
ATOM 735 C C . LEU A 1 93 ? -13.194 6.179 23.265 1.00 90.62 93 LEU A C 1
ATOM 737 O O . LEU A 1 93 ? -12.535 6.450 22.267 1.00 90.62 93 LEU A O 1
ATOM 741 N N . ALA A 1 94 ? -12.724 5.412 24.249 1.00 90.31 94 ALA A N 1
ATOM 742 C CA . ALA A 1 94 ? -11.370 4.875 24.234 1.00 90.31 94 ALA A CA 1
ATOM 743 C C . ALA A 1 94 ? -11.160 3.879 23.080 1.00 90.31 94 ALA A C 1
ATOM 745 O O . ALA A 1 94 ? -10.117 3.915 22.431 1.00 90.31 94 ALA A O 1
ATOM 746 N N . PHE A 1 95 ? -12.165 3.054 22.766 1.00 89.38 95 PHE A N 1
ATOM 747 C CA . PHE A 1 95 ? -12.133 2.176 21.594 1.00 89.38 95 PHE A CA 1
ATOM 748 C C . PHE A 1 95 ? -12.075 2.971 20.280 1.00 89.38 95 PHE A C 1
ATOM 750 O O . PHE A 1 95 ? -11.252 2.666 19.421 1.00 89.38 95 PHE A O 1
ATOM 757 N N . THR A 1 96 ? -12.874 4.034 20.133 1.00 89.69 96 THR A N 1
ATOM 758 C CA . THR A 1 96 ? -12.817 4.911 18.951 1.00 89.69 96 THR A CA 1
ATOM 759 C C . THR A 1 96 ? -11.447 5.573 18.793 1.00 89.69 96 THR A C 1
ATOM 761 O O . THR A 1 96 ? -10.904 5.589 17.690 1.00 89.69 96 THR A O 1
ATOM 764 N N . CYS A 1 97 ? -10.861 6.090 19.879 1.00 92.00 97 CYS A N 1
ATOM 765 C CA . CYS A 1 97 ? -9.514 6.661 19.839 1.00 92.00 97 CYS A CA 1
ATOM 766 C C . CYS A 1 97 ? -8.475 5.613 19.422 1.00 92.00 97 CYS A C 1
ATOM 768 O O . CYS A 1 97 ? -7.617 5.900 18.593 1.00 92.00 97 CYS A O 1
ATOM 770 N N . LEU A 1 98 ? -8.577 4.387 19.946 1.00 90.44 98 LEU A N 1
ATOM 771 C CA . LEU A 1 98 ? -7.692 3.281 19.584 1.00 90.44 98 LEU A CA 1
ATOM 772 C C . LEU A 1 98 ? -7.769 2.970 18.083 1.00 90.44 98 LEU A C 1
ATOM 774 O O . LEU A 1 98 ? -6.742 2.956 17.407 1.00 90.44 98 LEU A O 1
ATOM 778 N N . VAL A 1 99 ? -8.983 2.782 17.552 1.00 89.94 99 VAL A N 1
ATOM 779 C CA . VAL A 1 99 ? -9.231 2.558 16.117 1.00 89.94 99 VAL A CA 1
ATOM 780 C C . VAL A 1 99 ? -8.635 3.690 15.281 1.00 89.94 99 VAL A C 1
ATOM 782 O O . VAL A 1 99 ? -7.982 3.427 14.271 1.00 89.94 99 VAL A O 1
ATOM 785 N N . TYR A 1 100 ? -8.832 4.942 15.701 1.00 91.25 100 TYR A N 1
ATOM 786 C CA . TYR A 1 100 ? -8.289 6.112 15.014 1.00 91.25 100 TYR A CA 1
ATOM 787 C C . TYR A 1 100 ? -6.757 6.110 14.987 1.00 91.25 100 TYR A C 1
ATOM 789 O O . TYR A 1 100 ? -6.174 6.292 13.922 1.00 91.25 100 TYR A O 1
ATOM 797 N N . HIS A 1 101 ? -6.100 5.857 16.122 1.00 91.44 101 HIS A N 1
ATOM 798 C CA . HIS A 1 101 ? -4.638 5.807 16.191 1.00 91.44 101 HIS A CA 1
ATOM 799 C C . HIS A 1 101 ? -4.063 4.705 15.302 1.00 91.44 101 HIS A C 1
ATOM 801 O O . HIS A 1 101 ? -3.186 4.984 14.489 1.00 91.44 101 HIS A O 1
ATOM 807 N N . PHE A 1 102 ? -4.625 3.493 15.360 1.00 88.81 102 PHE A N 1
ATOM 808 C CA . PHE A 1 102 ? -4.227 2.414 14.451 1.00 88.81 102 PHE A CA 1
ATOM 809 C C . PHE A 1 102 ? -4.429 2.793 12.984 1.00 88.81 102 PHE A C 1
ATOM 811 O O . PHE A 1 102 ? -3.551 2.550 12.161 1.00 88.81 102 PHE A O 1
ATOM 818 N N . SER A 1 103 ? -5.562 3.418 12.659 1.00 89.00 103 SER A N 1
ATOM 819 C CA . SER A 1 103 ? -5.868 3.871 11.300 1.00 89.00 103 SER A CA 1
ATOM 820 C C . SER A 1 103 ? -4.847 4.888 10.794 1.00 89.00 103 SER A C 1
ATOM 822 O O . SER A 1 103 ? -4.363 4.771 9.668 1.00 89.00 103 SER A O 1
ATOM 824 N N . ALA A 1 104 ? -4.503 5.870 11.628 1.00 90.56 104 ALA A N 1
ATOM 825 C CA . ALA A 1 104 ? -3.558 6.928 11.296 1.00 90.56 104 ALA A CA 1
ATOM 826 C C . ALA A 1 104 ? -2.128 6.392 11.133 1.00 90.56 104 ALA A C 1
ATOM 828 O O . ALA A 1 104 ? -1.451 6.726 10.154 1.00 90.56 104 ALA A O 1
ATOM 829 N N . ASP A 1 105 ? -1.689 5.528 12.049 1.00 89.75 105 ASP A N 1
ATOM 830 C CA . ASP A 1 105 ? -0.369 4.904 11.988 1.00 89.75 105 ASP A CA 1
ATOM 831 C C . ASP A 1 105 ? -0.252 4.020 10.748 1.00 89.75 105 ASP A C 1
ATOM 833 O O . ASP A 1 105 ? 0.703 4.149 9.981 1.00 89.75 105 ASP A O 1
ATOM 837 N N . TRP A 1 106 ? -1.262 3.188 10.487 1.00 87.56 106 TRP A N 1
ATOM 838 C CA . TRP A 1 106 ? -1.301 2.325 9.311 1.00 87.56 106 TRP A CA 1
ATOM 839 C C . TRP A 1 106 ? -1.301 3.114 8.005 1.00 87.56 106 TRP A C 1
ATOM 841 O O . TRP A 1 106 ? -0.562 2.786 7.077 1.00 87.56 106 TRP A O 1
ATOM 851 N N . HIS A 1 107 ? -2.110 4.171 7.911 1.00 89.31 107 HIS A N 1
ATOM 852 C CA . HIS A 1 107 ? -2.112 5.050 6.746 1.00 89.31 107 HIS A CA 1
ATOM 853 C C . HIS A 1 107 ? -0.721 5.664 6.529 1.00 89.31 107 HIS A C 1
ATOM 855 O O . HIS A 1 107 ? -0.172 5.603 5.430 1.00 89.31 107 HIS A O 1
ATOM 861 N N . THR A 1 108 ? -0.100 6.179 7.593 1.00 89.56 108 THR A N 1
ATOM 862 C CA . THR A 1 108 ? 1.226 6.805 7.524 1.00 89.56 108 THR A CA 1
ATOM 863 C C . THR A 1 108 ? 2.306 5.819 7.083 1.00 89.56 108 THR A C 1
ATOM 865 O O . THR A 1 108 ? 3.130 6.153 6.228 1.00 89.56 108 THR A O 1
ATOM 868 N N . THR A 1 109 ? 2.325 4.602 7.632 1.00 86.75 109 THR A N 1
ATOM 869 C CA . THR A 1 109 ? 3.299 3.577 7.229 1.00 86.75 109 THR A CA 1
ATOM 870 C C . THR A 1 109 ? 3.068 3.107 5.794 1.00 86.75 109 THR A C 1
ATOM 872 O O . THR A 1 109 ? 4.039 2.952 5.055 1.00 86.75 109 THR A O 1
ATOM 875 N N . SER A 1 110 ? 1.808 2.987 5.365 1.00 86.94 110 SER A N 1
ATOM 876 C CA . SER A 1 110 ? 1.434 2.657 3.982 1.00 86.94 110 SER A CA 1
ATOM 877 C C . SER A 1 110 ? 1.963 3.689 2.985 1.00 86.94 110 SER A C 1
ATOM 879 O O . SER A 1 110 ? 2.619 3.329 2.008 1.00 86.94 110 SER A O 1
ATOM 881 N N . ILE A 1 111 ? 1.740 4.980 3.261 1.00 87.75 111 ILE A N 1
ATOM 882 C CA . ILE A 1 111 ? 2.223 6.082 2.418 1.00 87.75 111 ILE A CA 1
ATOM 883 C C . ILE A 1 111 ? 3.752 6.115 2.376 1.00 87.75 111 ILE A C 1
ATOM 885 O O . ILE A 1 111 ? 4.331 6.324 1.310 1.00 87.75 111 ILE A O 1
ATOM 889 N N . ARG A 1 112 ? 4.424 5.875 3.509 1.00 89.56 112 ARG A N 1
ATOM 890 C CA . ARG A 1 112 ? 5.891 5.808 3.553 1.00 89.56 112 ARG A CA 1
ATOM 891 C C . ARG A 1 112 ? 6.423 4.664 2.695 1.00 89.56 112 ARG A C 1
ATOM 893 O O . ARG A 1 112 ? 7.284 4.922 1.862 1.00 89.56 112 ARG A O 1
ATOM 900 N N . LEU A 1 113 ? 5.893 3.449 2.844 1.00 88.19 113 LEU A N 1
ATOM 901 C CA . LEU A 1 113 ? 6.310 2.294 2.043 1.00 88.19 113 LEU A CA 1
ATOM 902 C C . LEU A 1 113 ? 6.109 2.553 0.545 1.00 88.19 113 LEU A C 1
ATOM 904 O O . LEU A 1 113 ? 7.044 2.392 -0.239 1.00 88.19 113 LEU A O 1
ATOM 908 N N . ALA A 1 114 ? 4.915 3.012 0.159 1.00 89.75 114 ALA A N 1
ATOM 909 C CA . ALA A 1 114 ? 4.609 3.342 -1.228 1.00 89.75 114 ALA A CA 1
ATOM 910 C C . ALA A 1 114 ? 5.564 4.416 -1.771 1.00 89.75 114 ALA A C 1
ATOM 912 O O . ALA A 1 114 ? 6.121 4.258 -2.855 1.00 89.75 114 ALA A O 1
ATOM 913 N N . GLY A 1 115 ? 5.833 5.467 -0.992 1.00 89.44 115 GLY A N 1
ATOM 914 C CA . GLY A 1 115 ? 6.779 6.518 -1.360 1.00 89.44 115 GLY A CA 1
ATOM 915 C C . GLY A 1 115 ? 8.212 6.013 -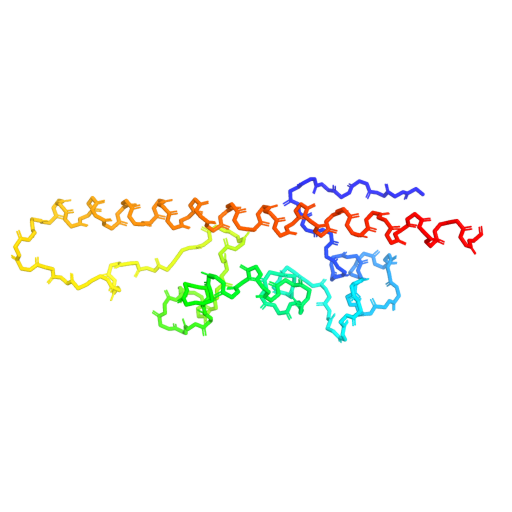1.533 1.00 89.44 115 GLY A C 1
ATOM 916 O O . GLY A 1 115 ? 8.901 6.438 -2.460 1.00 89.44 115 GLY A O 1
ATOM 917 N N . GLN A 1 116 ? 8.668 5.087 -0.685 1.00 90.69 116 GLN A N 1
ATOM 918 C CA . GLN A 1 116 ? 10.004 4.516 -0.819 1.00 90.69 116 GLN A CA 1
ATOM 919 C C . GLN A 1 116 ? 10.097 3.622 -2.074 1.00 90.69 116 GLN A C 1
ATOM 921 O O . GLN A 1 116 ? 11.049 3.777 -2.842 1.00 90.69 116 GLN A O 1
ATOM 926 N N . ILE A 1 117 ? 9.129 2.714 -2.295 1.00 89.81 117 ILE A N 1
ATOM 927 C CA . ILE A 1 117 ? 9.079 1.845 -3.491 1.00 89.81 117 ILE A CA 1
ATOM 928 C C . ILE A 1 117 ? 9.081 2.718 -4.745 1.00 89.81 117 ILE A C 1
ATOM 930 O O . ILE A 1 117 ? 9.885 2.518 -5.653 1.00 89.81 117 ILE A O 1
ATOM 934 N N . TRP A 1 118 ? 8.236 3.748 -4.752 1.00 87.56 118 TRP A N 1
ATOM 935 C CA . TRP A 1 118 ? 8.114 4.678 -5.863 1.00 87.56 118 TRP A CA 1
ATOM 936 C C . TRP A 1 118 ? 9.405 5.445 -6.139 1.00 87.56 118 TRP A C 1
ATOM 938 O O . TRP A 1 118 ? 9.872 5.506 -7.274 1.00 87.56 118 TRP A O 1
ATOM 948 N N . GLY A 1 119 ? 10.013 6.007 -5.095 1.00 88.69 119 GLY A N 1
ATOM 949 C CA . GLY A 1 119 ? 11.262 6.747 -5.219 1.00 88.69 119 GLY A CA 1
ATOM 950 C C . GLY A 1 119 ? 12.421 5.875 -5.706 1.00 88.69 119 GLY A C 1
ATOM 951 O O . GLY A 1 119 ? 13.310 6.381 -6.388 1.00 88.69 119 GLY A O 1
ATOM 952 N N . ASN A 1 120 ? 12.428 4.577 -5.385 1.00 89.75 120 ASN A N 1
ATOM 953 C CA . ASN A 1 120 ? 13.382 3.634 -5.963 1.00 89.75 120 ASN A CA 1
ATOM 954 C C . ASN A 1 120 ? 13.055 3.344 -7.436 1.00 89.75 120 ASN A C 1
ATOM 956 O O . ASN A 1 120 ? 13.931 3.512 -8.280 1.00 89.75 120 ASN A O 1
ATOM 960 N N . TRP A 1 121 ? 11.801 3.010 -7.749 1.00 87.56 121 TRP A N 1
ATOM 961 C CA . TRP A 1 121 ? 11.349 2.756 -9.119 1.00 87.56 121 TRP A CA 1
ATOM 962 C C . TRP A 1 121 ? 11.716 3.896 -10.070 1.00 87.56 121 TRP A C 1
ATOM 964 O O . TRP A 1 121 ? 12.354 3.666 -11.093 1.00 87.56 121 TRP A O 1
ATOM 974 N N . GLN A 1 122 ? 11.449 5.147 -9.685 1.00 83.88 122 GLN A N 1
ATOM 975 C CA . GLN A 1 122 ? 11.802 6.318 -10.492 1.00 83.88 122 GLN A CA 1
ATOM 976 C C . GLN A 1 122 ? 13.305 6.413 -10.799 1.00 83.88 122 GLN A C 1
ATOM 978 O O . GLN A 1 122 ? 13.677 6.818 -11.902 1.00 83.88 122 GLN A O 1
ATOM 983 N N . LYS A 1 123 ? 14.175 6.058 -9.843 1.00 86.12 123 LYS A N 1
ATOM 984 C CA . LYS A 1 123 ? 15.635 6.086 -10.034 1.00 86.12 123 LYS A CA 1
ATOM 985 C C . LYS A 1 123 ? 16.080 5.020 -11.030 1.00 86.12 123 LYS A C 1
ATOM 987 O O . LYS A 1 123 ? 16.811 5.336 -11.966 1.00 86.12 123 LYS A O 1
ATOM 992 N N . GLU A 1 124 ? 15.609 3.791 -10.856 1.00 83.25 124 GLU A N 1
ATOM 993 C CA . GLU A 1 124 ? 15.955 2.653 -11.717 1.00 83.25 124 GLU A CA 1
ATOM 994 C C . GLU A 1 124 ? 15.440 2.846 -13.152 1.00 83.25 124 GLU A C 1
ATOM 996 O O . GLU A 1 124 ? 16.160 2.632 -14.134 1.00 83.25 124 GLU A O 1
ATOM 1001 N N . THR A 1 125 ? 14.214 3.354 -13.294 1.00 77.75 125 THR A N 1
ATOM 1002 C CA . THR A 1 125 ? 13.638 3.702 -14.594 1.00 77.75 125 THR A CA 1
ATOM 1003 C C . THR A 1 125 ? 14.431 4.813 -15.282 1.00 77.75 125 THR A C 1
ATOM 1005 O O . THR A 1 125 ? 14.711 4.717 -16.477 1.00 77.75 125 THR A O 1
ATOM 1008 N N . ALA A 1 126 ? 14.858 5.850 -14.551 1.00 76.31 126 ALA A N 1
ATOM 1009 C CA . ALA A 1 126 ? 15.674 6.923 -15.118 1.00 76.31 126 ALA A CA 1
ATOM 1010 C C . ALA A 1 126 ? 17.028 6.414 -15.647 1.00 76.31 126 ALA A C 1
ATOM 1012 O O . ALA A 1 126 ? 17.427 6.784 -16.752 1.00 76.31 126 ALA A O 1
ATOM 1013 N N . VAL A 1 127 ? 17.701 5.525 -14.906 1.00 77.38 127 VAL A N 1
ATOM 1014 C CA . VAL A 1 127 ? 18.951 4.879 -15.348 1.00 77.38 127 VAL A CA 1
ATOM 1015 C C . VAL A 1 127 ? 18.717 4.044 -16.606 1.00 77.38 127 VAL A C 1
ATOM 1017 O O . VAL A 1 127 ? 19.457 4.160 -17.583 1.00 77.38 127 VAL A O 1
ATOM 1020 N N . THR A 1 128 ? 17.654 3.240 -16.618 1.00 71.56 128 THR A N 1
ATOM 1021 C CA . THR A 1 128 ? 17.301 2.387 -17.762 1.00 71.56 128 THR A CA 1
ATOM 1022 C C . THR A 1 128 ? 17.036 3.211 -19.024 1.00 71.56 128 THR A C 1
ATOM 1024 O O . THR A 1 128 ? 17.472 2.842 -20.120 1.00 71.56 128 THR A O 1
ATOM 1027 N N . LEU A 1 129 ? 16.357 4.352 -18.884 1.00 69.00 129 LEU A N 1
ATOM 1028 C CA . LEU A 1 129 ? 16.090 5.276 -19.986 1.00 69.00 129 LEU A CA 1
ATOM 1029 C C . LEU A 1 129 ? 17.360 5.977 -20.491 1.00 69.00 129 LEU A C 1
ATOM 1031 O O . LEU A 1 129 ? 17.526 6.082 -21.706 1.00 69.00 129 LEU A O 1
ATOM 1035 N N . ASP A 1 130 ? 18.272 6.399 -19.608 1.00 68.50 130 ASP A N 1
ATOM 1036 C CA . ASP A 1 130 ? 19.562 6.993 -20.004 1.00 68.50 13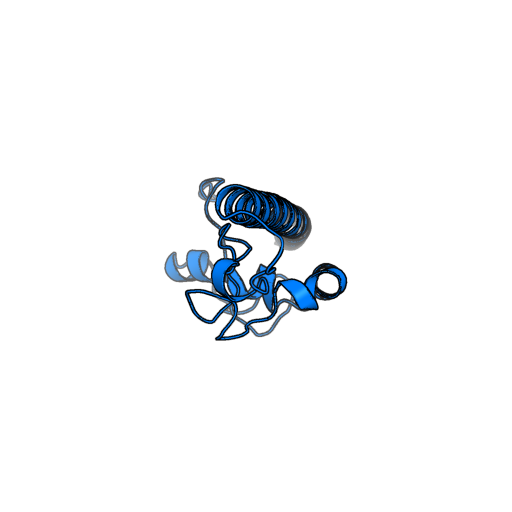0 ASP A CA 1
ATOM 1037 C C . ASP A 1 130 ? 20.425 5.989 -20.788 1.00 68.50 130 ASP A C 1
ATOM 1039 O O . ASP A 1 130 ? 20.921 6.291 -21.875 1.00 68.50 130 ASP A O 1
ATOM 1043 N N . VAL A 1 131 ? 20.523 4.741 -20.313 1.00 61.31 131 VAL A N 1
ATOM 1044 C CA . VAL A 1 131 ? 21.262 3.671 -21.009 1.00 61.31 131 VAL A CA 1
ATOM 1045 C C . VAL A 1 131 ? 20.679 3.390 -22.396 1.00 61.31 131 VAL A C 1
ATOM 1047 O O . VAL A 1 131 ? 21.429 3.235 -23.362 1.00 61.31 131 VAL A O 1
ATOM 1050 N N . ARG A 1 132 ? 19.347 3.338 -22.523 1.00 59.84 132 ARG A N 1
ATOM 1051 C CA . ARG A 1 132 ? 18.672 3.155 -23.820 1.00 59.84 132 ARG A CA 1
ATOM 1052 C C . ARG A 1 132 ? 18.865 4.358 -24.746 1.00 59.84 132 ARG A C 1
ATOM 1054 O O . ARG A 1 132 ? 18.983 4.163 -25.952 1.00 59.84 132 ARG A O 1
ATOM 1061 N N . GLY A 1 133 ? 18.919 5.572 -24.198 1.00 58.44 133 GLY A N 1
ATOM 1062 C CA . GLY A 1 133 ? 19.179 6.805 -24.941 1.00 58.44 133 GLY A CA 1
ATOM 1063 C C . GLY A 1 133 ? 20.598 6.887 -25.505 1.00 58.44 133 GLY A C 1
ATOM 1064 O O . GLY A 1 133 ? 20.765 7.318 -26.637 1.00 58.44 133 GLY A O 1
ATOM 1065 N N . ARG A 1 134 ? 21.609 6.408 -24.768 1.00 55.50 134 ARG A N 1
ATOM 1066 C CA . ARG A 1 134 ? 23.013 6.381 -25.229 1.00 55.50 134 ARG A CA 1
ATOM 1067 C C . ARG A 1 134 ? 23.321 5.315 -26.284 1.00 55.50 134 ARG A C 1
ATOM 1069 O O . ARG A 1 134 ? 24.370 5.382 -26.913 1.00 55.50 134 ARG A O 1
ATOM 1076 N N . ARG A 1 135 ? 22.459 4.304 -26.443 1.00 51.22 135 ARG A N 1
ATOM 1077 C CA . ARG A 1 135 ? 22.609 3.239 -27.455 1.00 51.22 135 ARG A CA 1
ATOM 1078 C C . ARG A 1 135 ? 21.920 3.556 -28.790 1.00 51.22 135 ARG A C 1
ATOM 1080 O O . ARG A 1 135 ? 21.946 2.700 -29.671 1.00 51.22 135 ARG A O 1
ATOM 1087 N N . ARG A 1 136 ? 21.273 4.717 -28.923 1.00 43.44 136 ARG A N 1
ATOM 1088 C CA . ARG A 1 136 ? 20.640 5.180 -30.166 1.00 43.44 136 ARG A CA 1
ATOM 1089 C C . ARG A 1 136 ? 21.493 6.213 -30.880 1.00 43.44 136 ARG A C 1
ATOM 1091 O O . ARG A 1 136 ? 22.138 7.017 -30.177 1.00 43.44 136 ARG A O 1
#

Secondary structure (DSSP, 8-state):
------TTS---HHHHHHTT--S--S-TTS-SS---HHIIIII-GGGHHHHHTTTTTS---TTTSTTSS--GGGT----HHHHS---TTS-HHHHHHHHHHHHHHHHHHHHHHHHHHHHHHHHHHHHHHHHHHHT-

Radius of gyration: 18.71 Å; chains: 1; bounding box: 40×26×60 Å

Sequence (136 aa):
MIKKVISSQLPTADLLHSCKLLPDTCCQMGCDAIEDAHHIFVHCRQYDEWRASAALLFTDKCSLWPLHYSAYYLGHIPNFNHLLPTCANLSKLAFTCLVYHFSADWHTTSIRLAGQIWGNWQKETAVTLDVRGRRR